Protein AF-A0A8S1RUC6-F1 (afdb_monomer_lite)

Sequence (181 aa):
MIQSKMIEKMEDLFCSLNHKLPVLMISCDKDLKNNQRLLCSLCMENLESKTQIMSFKKTLENIEQNQQSKKESVENVLMINIKQLEQLQKTLHQLKSNVVQQLDYMIGNANEWIKQIWICGQSNVTYSLFDEIEKLITQTKLDQFNQQSIIDQINQISQSQNQKFITLFIINIQMPCNLII

Organism: NCBI:txid65129

Structure (mmCIF, N/CA/C/O backbone):
data_AF-A0A8S1RUC6-F1
#
_entry.id   AF-A0A8S1RUC6-F1
#
loop_
_atom_site.group_PDB
_atom_site.id
_atom_site.type_symbol
_atom_site.label_atom_id
_atom_site.label_alt_id
_atom_site.label_comp_id
_atom_site.label_asym_id
_atom_site.label_entity_id
_atom_site.label_seq_id
_atom_site.pdbx_PDB_ins_code
_atom_site.Cartn_x
_atom_site.Cartn_y
_atom_site.Cartn_z
_atom_site.occupancy
_atom_site.B_iso_or_equiv
_atom_site.auth_seq_id
_atom_site.auth_comp_id
_atom_site.auth_asym_id
_atom_site.auth_atom_id
_atom_site.pdbx_PDB_model_num
ATOM 1 N N . MET A 1 1 ? -10.389 9.703 17.425 1.00 79.50 1 MET A N 1
ATOM 2 C CA . MET A 1 1 ? -10.377 8.972 18.710 1.00 79.50 1 MET A CA 1
ATOM 3 C C . MET A 1 1 ? -11.703 8.253 18.844 1.00 79.50 1 MET A C 1
ATOM 5 O O . MET A 1 1 ? -12.731 8.876 18.594 1.00 79.50 1 MET A O 1
ATOM 9 N N . ILE A 1 2 ? -11.685 6.958 19.148 1.00 90.12 2 ILE A N 1
ATOM 10 C CA . ILE A 1 2 ? -12.904 6.160 19.297 1.00 90.12 2 ILE A CA 1
ATOM 11 C C . ILE A 1 2 ? -13.596 6.584 20.592 1.00 90.12 2 ILE A C 1
ATOM 13 O O . ILE A 1 2 ? -12.954 6.867 21.606 1.00 90.12 2 ILE A O 1
ATOM 17 N N . GLN A 1 3 ? -14.920 6.663 20.560 1.00 91.69 3 GLN A N 1
ATOM 18 C CA . GLN A 1 3 ? -15.726 6.942 21.741 1.00 91.69 3 GLN A CA 1
ATOM 19 C C . GLN A 1 3 ? -16.515 5.686 22.093 1.00 91.69 3 GLN A C 1
ATOM 21 O O . GLN A 1 3 ? -17.224 5.140 21.248 1.00 91.69 3 GLN A O 1
ATOM 26 N N . SER A 1 4 ? -16.373 5.215 23.332 1.00 93.00 4 SER A N 1
ATOM 27 C CA . SER A 1 4 ? -17.311 4.252 23.896 1.00 93.00 4 SER A CA 1
ATOM 28 C C . SER A 1 4 ? -18.622 4.982 24.181 1.00 93.00 4 SER A C 1
ATOM 30 O O . SER A 1 4 ? -18.629 6.110 24.675 1.00 93.00 4 SER A O 1
ATOM 32 N N . LYS A 1 5 ? -19.743 4.357 23.829 1.00 93.94 5 LYS A N 1
ATOM 33 C CA . LYS A 1 5 ? -21.070 4.919 24.059 1.00 93.94 5 LYS A CA 1
ATOM 34 C C . LYS A 1 5 ? -22.021 3.804 24.466 1.00 93.94 5 LYS A C 1
ATOM 36 O O . LYS A 1 5 ? -22.097 2.786 23.781 1.00 93.94 5 LYS A O 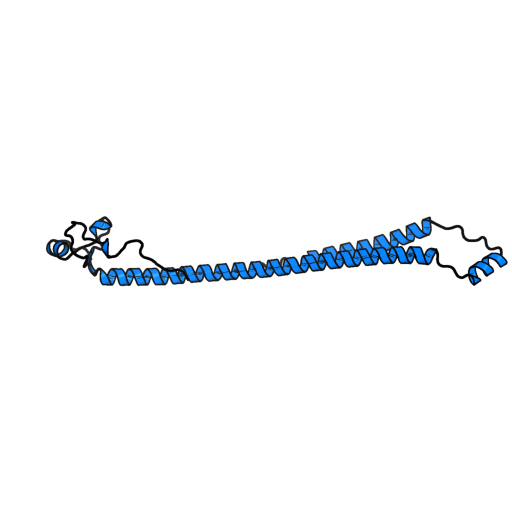1
ATOM 41 N N . MET A 1 6 ? -22.733 4.010 25.571 1.00 94.00 6 MET A N 1
ATOM 42 C CA . MET A 1 6 ? -23.872 3.173 25.942 1.00 94.00 6 MET A CA 1
ATOM 43 C C . MET A 1 6 ? -25.015 3.447 24.962 1.00 94.00 6 MET A C 1
ATOM 45 O O . MET A 1 6 ? -25.302 4.608 24.656 1.00 94.00 6 MET A O 1
ATOM 49 N N . ILE A 1 7 ? -25.604 2.387 24.410 1.00 95.50 7 ILE A N 1
ATOM 50 C CA . ILE A 1 7 ? -26.684 2.511 23.421 1.00 95.50 7 ILE A CA 1
ATOM 51 C C . ILE A 1 7 ? -27.979 2.893 24.138 1.00 95.50 7 ILE A C 1
ATOM 53 O O . ILE A 1 7 ? -28.720 3.757 23.674 1.00 95.50 7 ILE A O 1
ATOM 57 N N . GLU A 1 8 ? -28.215 2.267 25.285 1.00 92.06 8 GLU A N 1
ATOM 58 C CA . GLU A 1 8 ? -29.317 2.542 26.188 1.00 92.06 8 GLU A CA 1
ATOM 59 C C . GLU A 1 8 ? -29.160 3.931 26.812 1.00 92.06 8 GLU A C 1
ATOM 61 O O . GLU A 1 8 ? -28.049 4.380 27.112 1.00 92.06 8 GLU A O 1
ATOM 66 N N . LYS A 1 9 ? -30.276 4.620 27.055 1.00 92.62 9 LYS A N 1
ATOM 67 C CA . LYS A 1 9 ? -30.270 5.820 27.889 1.00 92.62 9 LYS A CA 1
ATOM 68 C C . LYS A 1 9 ? -30.568 5.435 29.328 1.00 92.62 9 LYS A C 1
ATOM 70 O O . LYS A 1 9 ? -31.378 4.552 29.584 1.00 92.62 9 LYS A O 1
ATOM 75 N N . MET A 1 10 ? -29.967 6.148 30.276 1.00 90.62 10 MET A N 1
ATOM 76 C CA . MET A 1 10 ? -30.207 5.915 31.706 1.00 90.62 10 MET A CA 1
ATOM 77 C C . MET A 1 10 ? -31.682 6.048 32.094 1.00 90.62 10 MET A C 1
ATOM 79 O O . MET A 1 10 ? -32.167 5.303 32.937 1.00 90.62 10 MET A O 1
ATOM 83 N N . GLU A 1 11 ? -32.382 6.987 31.462 1.00 89.62 11 GLU A N 1
ATOM 84 C CA . GLU A 1 11 ? -33.810 7.241 31.671 1.00 89.62 11 GLU A CA 1
ATOM 85 C C . GLU A 1 11 ? -34.712 6.086 31.215 1.00 89.62 11 GLU A C 1
ATOM 87 O O . GLU A 1 11 ? -35.834 5.988 31.697 1.00 89.62 11 GLU A O 1
ATOM 92 N N . ASP A 1 12 ? -34.213 5.188 30.360 1.00 89.31 12 ASP A N 1
ATOM 93 C CA . ASP A 1 12 ? -34.960 4.035 29.849 1.00 89.31 12 ASP A CA 1
ATOM 94 C C . ASP A 1 12 ? -34.778 2.773 30.724 1.00 89.31 12 ASP A C 1
ATOM 96 O O . ASP A 1 12 ? -35.367 1.723 30.451 1.00 89.31 12 ASP A O 1
ATOM 100 N N . LEU A 1 13 ? -33.954 2.844 31.779 1.00 89.81 13 LEU A N 1
ATOM 101 C CA . LEU A 1 13 ? -33.630 1.710 32.647 1.00 89.81 13 LEU A CA 1
ATOM 102 C C . LEU A 1 13 ? -34.575 1.653 33.858 1.00 89.81 13 LEU A C 1
ATOM 104 O O . LEU A 1 13 ? -34.473 2.453 34.788 1.00 89.81 13 LEU A O 1
ATOM 108 N N . PHE A 1 14 ? -35.461 0.654 33.889 1.00 85.56 14 PHE A N 1
ATOM 109 C CA . PHE A 1 14 ? -36.459 0.468 34.954 1.00 85.56 14 PHE A CA 1
ATOM 110 C C . PHE A 1 14 ? -36.355 -0.915 35.622 1.00 85.56 14 PHE A C 1
ATOM 112 O O . PHE A 1 14 ? -35.839 -1.856 35.016 1.00 85.56 14 PHE A O 1
ATOM 119 N N . CYS A 1 15 ? -36.860 -1.062 36.867 1.00 88.06 15 CYS A N 1
ATOM 120 C CA . CYS A 1 15 ? -36.954 -2.394 37.500 1.00 88.06 15 CYS A CA 1
ATOM 121 C C . CYS A 1 15 ? -37.813 -3.327 36.632 1.00 88.06 15 CYS A C 1
ATOM 123 O O . CYS A 1 15 ? -38.852 -2.930 36.102 1.00 88.06 15 CYS A O 1
ATOM 125 N N . SER A 1 16 ? -37.401 -4.591 36.582 1.00 78.62 16 SER A N 1
ATOM 126 C CA . SER A 1 16 ? -38.043 -5.701 35.872 1.00 78.62 16 SER A CA 1
ATOM 127 C C . SER A 1 16 ? -39.552 -5.854 36.090 1.00 78.62 16 SER A C 1
ATOM 129 O O . SER A 1 16 ? -40.261 -6.315 35.198 1.00 78.62 16 SER A O 1
ATOM 131 N N . LEU A 1 17 ? -40.035 -5.466 37.271 1.00 86.19 17 LEU A N 1
ATOM 132 C CA . LEU A 1 17 ? -41.432 -5.563 37.695 1.00 86.19 17 LEU A CA 1
ATOM 133 C C . LEU A 1 17 ? -42.244 -4.286 37.414 1.00 86.19 17 LEU A C 1
ATOM 135 O O . LEU A 1 17 ? -43.363 -4.149 37.895 1.00 86.19 17 LEU A O 1
ATOM 139 N N . ASN A 1 18 ? -41.703 -3.335 36.642 1.00 85.94 18 ASN A N 1
ATOM 140 C CA . ASN A 1 18 ? -42.391 -2.102 36.240 1.00 85.94 18 ASN A CA 1
ATOM 141 C C . ASN A 1 18 ? -42.894 -1.224 37.403 1.00 85.94 18 ASN A C 1
ATOM 143 O O . ASN A 1 18 ? -43.827 -0.439 37.242 1.00 85.94 18 ASN A O 1
ATOM 147 N N . HIS A 1 19 ? -42.227 -1.256 38.560 1.00 89.12 19 HIS A N 1
ATOM 148 C CA . HIS A 1 19 ? -42.562 -0.397 39.704 1.00 89.12 19 HIS A CA 1
ATOM 149 C C . HIS A 1 19 ? -42.364 1.114 39.457 1.00 89.12 19 HIS A C 1
ATOM 151 O O . HIS A 1 19 ? -42.677 1.910 40.335 1.00 89.12 19 HIS A O 1
ATOM 157 N N . LYS A 1 20 ? -41.827 1.524 38.295 1.00 87.88 20 LYS A N 1
ATOM 158 C CA . LYS A 1 20 ? -41.501 2.925 37.944 1.00 87.88 20 LYS A CA 1
ATOM 159 C C . LYS A 1 20 ? -40.586 3.627 38.960 1.00 87.88 20 LYS A C 1
ATOM 161 O O . LYS A 1 20 ? -40.610 4.846 39.093 1.00 87.88 20 LYS A O 1
ATOM 166 N N . LEU A 1 21 ? -39.771 2.850 39.669 1.00 90.31 21 LEU A N 1
ATOM 167 C CA . LEU A 1 21 ? -38.755 3.340 40.596 1.00 90.31 21 LEU A CA 1
ATOM 168 C C . LEU A 1 21 ? -37.360 3.205 39.969 1.00 90.31 21 LEU A C 1
ATOM 170 O O . LEU A 1 21 ? -37.152 2.283 39.170 1.00 90.31 21 LEU A O 1
ATOM 174 N N . PRO A 1 22 ? -36.404 4.078 40.341 1.00 91.19 22 PRO A N 1
ATOM 175 C CA . PRO A 1 22 ? -35.044 4.027 39.821 1.00 91.19 22 PRO A CA 1
ATOM 176 C C . PRO A 1 22 ? -34.345 2.718 40.201 1.00 91.19 22 PRO A C 1
ATOM 178 O O . PRO A 1 22 ? -34.579 2.149 41.272 1.00 91.19 22 PRO A O 1
ATOM 181 N N . VAL A 1 23 ? -33.461 2.253 39.320 1.00 94.38 23 VAL A N 1
ATOM 182 C CA . VAL A 1 23 ? -32.623 1.078 39.571 1.00 94.38 23 VAL A CA 1
ATOM 183 C C . VAL A 1 23 ? -31.541 1.449 40.585 1.00 94.38 23 VAL A C 1
ATOM 185 O O . VAL A 1 23 ? -30.788 2.400 40.388 1.00 94.38 23 VAL A O 1
ATOM 188 N N . LEU A 1 24 ? -31.456 0.691 41.676 1.00 94.19 24 LEU A N 1
ATOM 189 C CA . LEU A 1 24 ? -30.470 0.900 42.744 1.00 94.19 24 LEU A CA 1
ATOM 190 C C . LEU A 1 24 ? -29.422 -0.210 42.775 1.00 94.19 24 LEU A C 1
ATOM 192 O O . LEU A 1 24 ? -28.263 0.028 43.118 1.00 94.19 24 LEU A O 1
ATOM 196 N N . MET A 1 25 ? -29.830 -1.422 42.408 1.00 94.81 25 MET A N 1
ATOM 197 C CA . MET A 1 25 ? -29.047 -2.641 42.542 1.00 94.81 25 MET A CA 1
ATOM 198 C C . MET A 1 25 ? -29.194 -3.514 41.293 1.00 94.81 25 MET A C 1
ATOM 200 O O . MET A 1 25 ? -30.199 -3.445 40.584 1.00 94.81 25 MET A O 1
ATOM 204 N N . ILE A 1 26 ? -28.190 -4.347 41.032 1.00 94.62 26 ILE A N 1
ATOM 205 C CA . ILE A 1 26 ? -28.186 -5.332 39.951 1.00 94.62 26 ILE A CA 1
ATOM 206 C C . ILE A 1 26 ? -27.966 -6.719 40.551 1.00 94.62 26 ILE A C 1
ATOM 208 O O . ILE A 1 26 ? -26.997 -6.928 41.284 1.00 94.62 26 ILE A O 1
ATOM 212 N N . SER A 1 27 ? -28.844 -7.667 40.222 1.00 94.31 27 SER A N 1
ATOM 213 C CA . SER A 1 27 ? -28.630 -9.084 40.525 1.00 94.31 27 SER A CA 1
ATOM 214 C C . SER A 1 27 ? -27.614 -9.687 39.553 1.00 94.31 27 SER A C 1
ATOM 216 O O . SER A 1 27 ? -27.737 -9.549 38.332 1.00 94.31 27 SER A O 1
ATOM 218 N N . CYS A 1 28 ? -26.609 -10.373 40.095 1.00 92.56 28 CYS A N 1
ATOM 219 C CA . CYS A 1 28 ? -25.581 -11.077 39.327 1.00 92.56 28 CYS A CA 1
ATOM 220 C C . CYS A 1 28 ? -25.958 -12.533 39.002 1.00 92.56 28 CYS A C 1
ATOM 222 O O . CYS A 1 28 ? -25.096 -13.305 38.578 1.00 92.56 28 CYS A O 1
ATOM 224 N N . ASP A 1 29 ? -27.218 -12.920 39.203 1.00 92.38 29 ASP A N 1
ATOM 225 C CA . ASP A 1 29 ? -27.707 -14.250 38.859 1.00 92.38 29 ASP A CA 1
ATOM 226 C C . ASP A 1 29 ? -27.665 -14.479 37.336 1.00 92.38 29 ASP A C 1
ATOM 228 O O . ASP A 1 29 ? -28.137 -13.661 36.537 1.00 92.38 29 ASP A O 1
ATOM 232 N N . LYS A 1 30 ? -27.055 -15.597 36.929 1.00 92.06 30 LYS A N 1
ATOM 233 C CA . LYS A 1 30 ? -26.871 -15.959 35.521 1.00 92.06 30 LYS A CA 1
ATOM 234 C C . LYS A 1 30 ? -28.164 -16.460 34.885 1.00 92.06 30 LYS A C 1
ATOM 236 O O . LYS A 1 30 ? -28.314 -16.281 33.677 1.00 92.06 30 LYS A O 1
ATOM 241 N N . ASP A 1 31 ? -29.078 -17.006 35.683 1.00 93.06 31 ASP A N 1
ATOM 242 C CA . ASP A 1 31 ? -30.325 -17.604 35.204 1.00 93.06 31 ASP A CA 1
ATOM 243 C C . ASP A 1 31 ? -31.406 -16.542 34.933 1.00 93.06 31 ASP A C 1
ATOM 245 O O . ASP A 1 31 ? -32.362 -16.779 34.190 1.00 93.06 31 ASP A O 1
ATOM 249 N N . LEU A 1 32 ? -31.228 -15.325 35.464 1.00 89.75 32 LEU A N 1
ATOM 250 C CA . LEU A 1 32 ? -32.103 -14.188 35.184 1.00 89.75 32 LEU A CA 1
ATOM 251 C C . LEU A 1 32 ? -31.867 -13.620 33.780 1.00 89.75 32 LEU A C 1
ATOM 253 O O . LEU A 1 32 ? -30.730 -13.354 33.369 1.00 89.75 32 LEU A O 1
ATOM 257 N N . LYS A 1 33 ? -32.964 -13.318 33.074 1.00 88.69 33 LYS A N 1
ATOM 258 C CA . LYS A 1 33 ? -32.936 -12.559 31.812 1.00 88.69 33 LYS A CA 1
ATOM 259 C C . LYS A 1 33 ? -32.465 -11.121 32.060 1.00 88.69 33 LYS A C 1
ATOM 261 O O . LYS A 1 33 ? -32.655 -10.592 33.149 1.00 88.69 33 LYS A O 1
ATOM 266 N N . ASN A 1 34 ? -31.921 -10.453 31.040 1.00 84.50 34 ASN A N 1
ATOM 267 C CA . ASN A 1 34 ? -31.315 -9.112 31.155 1.00 84.50 34 ASN A CA 1
ATOM 268 C C . ASN A 1 34 ? -32.172 -8.108 31.946 1.00 84.50 34 ASN A C 1
ATOM 270 O O . ASN A 1 34 ? -31.712 -7.549 32.938 1.00 84.50 34 ASN A O 1
ATOM 274 N N . ASN A 1 35 ? -33.443 -7.950 31.569 1.00 77.69 35 ASN A N 1
ATOM 275 C CA . ASN A 1 35 ? -34.336 -6.979 32.208 1.00 77.69 35 ASN A CA 1
ATOM 276 C C . ASN A 1 35 ? -34.710 -7.378 33.640 1.00 77.69 35 ASN A C 1
ATOM 278 O O . ASN A 1 35 ? -35.079 -6.512 34.418 1.00 77.69 35 ASN A O 1
ATOM 282 N N . GLN A 1 36 ? -34.594 -8.663 34.002 1.00 87.81 36 GLN A N 1
ATOM 283 C CA . GLN A 1 36 ? -34.889 -9.180 35.343 1.00 87.81 36 GLN A CA 1
ATOM 284 C C . GLN A 1 36 ? -33.807 -8.845 36.372 1.00 87.81 36 GLN A C 1
ATOM 286 O O . GLN A 1 36 ? -34.053 -8.955 37.570 1.00 87.81 36 GLN A O 1
ATOM 291 N N . ARG A 1 37 ? -32.626 -8.413 35.919 1.00 92.94 37 ARG A N 1
ATOM 292 C CA . ARG A 1 37 ? -31.474 -8.152 36.787 1.00 92.94 37 ARG A CA 1
ATOM 293 C C . ARG A 1 37 ? -31.509 -6.779 37.447 1.00 92.94 37 ARG A C 1
ATOM 295 O O . ARG A 1 37 ? -30.797 -6.581 38.423 1.00 92.94 37 ARG A O 1
ATOM 302 N N . LEU A 1 38 ? -32.301 -5.839 36.932 1.00 94.62 38 LEU A N 1
ATOM 303 C CA . LEU A 1 38 ? -32.388 -4.471 37.445 1.00 94.62 38 LEU A CA 1
ATOM 304 C C . LEU A 1 38 ? -33.393 -4.403 38.601 1.00 94.62 38 LEU A C 1
ATOM 306 O O . LEU A 1 38 ? -34.575 -4.693 38.411 1.00 94.62 38 LEU A O 1
ATOM 310 N N . LEU A 1 39 ? -32.930 -4.004 39.788 1.00 93.12 39 LEU A N 1
ATOM 311 C CA . LEU A 1 39 ? -33.720 -3.977 41.020 1.00 93.12 39 LEU A CA 1
ATOM 312 C C . LEU A 1 39 ? -33.852 -2.543 41.560 1.00 93.12 39 LEU A C 1
ATOM 314 O O . LEU A 1 39 ? -32.858 -1.830 41.730 1.00 93.12 39 LEU A O 1
ATOM 318 N N . CYS A 1 40 ? -35.085 -2.125 41.860 1.00 94.75 40 CYS A N 1
ATOM 319 C CA . CYS A 1 40 ? -35.374 -0.918 42.644 1.00 94.75 40 CYS A CA 1
ATOM 320 C C . CYS A 1 40 ? -35.530 -1.247 44.140 1.00 94.75 40 CYS A C 1
ATOM 322 O O . CYS A 1 40 ? -35.452 -2.411 44.530 1.00 94.75 40 CYS A O 1
ATOM 324 N N . SER A 1 41 ? -35.799 -0.242 44.978 1.00 94.25 41 SER A N 1
ATOM 325 C CA . SER A 1 41 ? -36.014 -0.426 46.424 1.00 94.25 41 SER A CA 1
ATOM 326 C C . SER A 1 41 ? -37.115 -1.445 46.757 1.00 94.25 41 SER A C 1
ATOM 328 O O . SER A 1 41 ? -36.859 -2.368 47.520 1.00 94.25 41 SER A O 1
ATOM 330 N N . LEU A 1 42 ? -38.289 -1.370 46.116 1.00 93.94 42 LEU A N 1
ATOM 331 C CA . LEU A 1 42 ? -39.377 -2.346 46.322 1.00 93.94 42 LEU A CA 1
ATOM 332 C C . LEU A 1 42 ? -38.988 -3.766 45.888 1.00 93.94 42 LEU A C 1
ATOM 334 O O . LEU A 1 42 ? -39.378 -4.750 46.514 1.00 93.94 42 LEU A O 1
ATOM 338 N N . CYS A 1 43 ? -38.214 -3.878 44.802 1.00 91.81 43 CYS A N 1
ATOM 339 C CA . CYS A 1 43 ? -37.710 -5.163 44.318 1.00 91.81 43 CYS A CA 1
ATOM 340 C C . CYS A 1 43 ? -36.735 -5.783 45.347 1.00 91.81 43 CYS A C 1
ATOM 34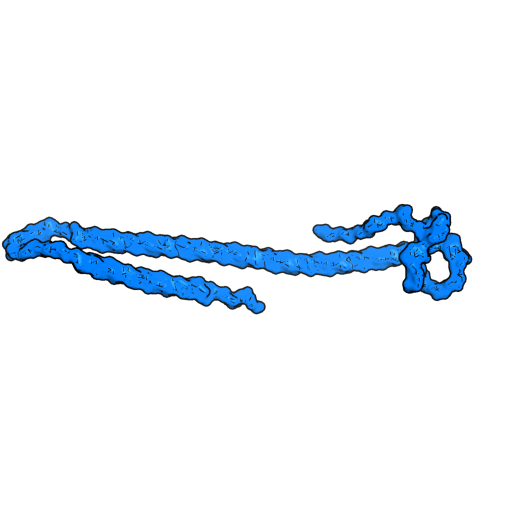2 O O . CYS A 1 43 ? -36.695 -7.000 45.469 1.00 91.81 43 CYS A O 1
ATOM 344 N N . MET A 1 44 ? -36.000 -4.962 46.111 1.00 91.12 44 MET A N 1
ATOM 345 C CA . MET A 1 44 ? -35.066 -5.404 47.157 1.00 91.12 44 MET A CA 1
ATOM 346 C C . MET A 1 44 ? -35.760 -5.849 48.452 1.00 91.12 44 MET A C 1
ATOM 348 O O . MET A 1 44 ? -35.297 -6.800 49.071 1.00 91.12 44 MET A O 1
ATOM 352 N N . GLU A 1 45 ? -36.857 -5.201 48.856 1.00 90.06 45 GLU A N 1
ATOM 353 C CA . GLU A 1 45 ? -37.613 -5.562 50.074 1.00 90.06 45 GLU A CA 1
ATOM 354 C C . GLU A 1 45 ? -38.228 -6.966 49.997 1.00 90.06 45 GLU A C 1
ATOM 356 O O . GLU A 1 45 ? -38.343 -7.652 51.007 1.00 90.06 45 GLU A O 1
ATOM 361 N N . ASN A 1 46 ? -38.581 -7.400 48.786 1.00 86.25 46 ASN A N 1
ATOM 362 C CA . ASN A 1 46 ? -39.207 -8.696 48.522 1.00 86.25 46 ASN A CA 1
ATOM 363 C C . ASN A 1 46 ? -38.206 -9.759 48.034 1.00 86.25 46 ASN A C 1
ATOM 365 O O . ASN A 1 46 ? -38.604 -10.853 47.631 1.00 86.25 46 ASN A O 1
ATOM 369 N N . LEU A 1 47 ? -36.908 -9.439 48.003 1.00 85.25 47 LEU A N 1
ATOM 370 C CA . LEU A 1 47 ? -35.892 -10.344 47.483 1.00 85.25 47 LEU A CA 1
ATOM 371 C C . LEU A 1 47 ? -35.414 -11.297 48.587 1.00 85.25 47 LEU A C 1
ATOM 373 O O . LEU A 1 47 ? -34.497 -10.988 49.339 1.00 85.25 47 LEU A O 1
ATOM 377 N N . GLU A 1 48 ? -35.979 -12.501 48.642 1.00 78.75 48 GLU A N 1
ATOM 378 C CA . GLU A 1 48 ? -35.523 -13.561 49.565 1.00 78.75 48 GLU A CA 1
ATOM 379 C C . GLU A 1 48 ? -34.258 -14.301 49.077 1.00 78.75 48 GLU A C 1
ATOM 381 O O . GLU A 1 48 ? -33.833 -15.304 49.656 1.00 78.75 48 GLU A O 1
ATOM 386 N N . SER A 1 49 ? -33.646 -13.854 47.975 1.00 73.88 49 SER A N 1
ATOM 387 C CA . SER A 1 49 ? -32.628 -14.641 47.284 1.00 73.88 49 SER A CA 1
ATOM 388 C C . SER A 1 49 ? -31.227 -14.463 47.880 1.00 73.88 49 SER A C 1
ATOM 390 O O . SER A 1 49 ? -3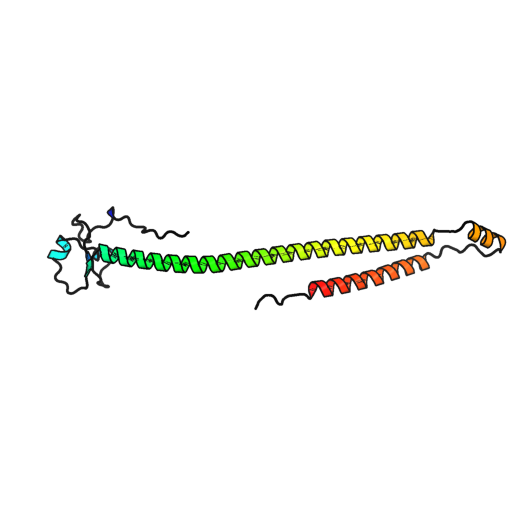0.779 -13.363 48.195 1.00 73.88 49 SER A O 1
ATOM 392 N N . LYS A 1 50 ? -30.479 -15.570 47.953 1.00 82.19 50 LYS A N 1
ATOM 393 C CA . LYS A 1 50 ? -29.046 -15.595 48.311 1.00 82.19 50 LYS A CA 1
ATOM 394 C C . LYS A 1 50 ? -28.135 -15.122 47.168 1.00 82.19 50 LYS A C 1
ATOM 396 O O . LYS A 1 50 ? -26.934 -15.392 47.190 1.00 82.19 50 LYS A O 1
ATOM 401 N N . THR A 1 51 ? -28.692 -14.503 46.127 1.00 85.88 51 THR A N 1
ATOM 402 C CA . THR A 1 51 ? -27.909 -14.114 44.949 1.00 85.88 51 THR A CA 1
ATOM 403 C C . THR A 1 51 ? -26.970 -12.965 45.283 1.00 85.88 51 THR A C 1
ATOM 405 O O . THR A 1 51 ? -27.247 -12.127 46.139 1.00 85.88 51 THR A O 1
ATOM 408 N N . GLN A 1 52 ? -25.828 -12.929 44.602 1.00 92.88 52 GLN A N 1
ATOM 409 C CA . GLN A 1 52 ? -24.912 -11.806 44.709 1.00 92.88 52 GLN A CA 1
ATOM 410 C C . GLN A 1 52 ? -25.550 -10.576 44.058 1.00 92.88 52 GLN A C 1
ATOM 412 O O . GLN A 1 52 ? -25.997 -10.627 42.911 1.00 92.88 52 GLN A O 1
ATOM 417 N N . ILE A 1 53 ? -25.561 -9.468 44.792 1.00 93.50 53 ILE A N 1
ATOM 418 C CA . ILE A 1 53 ? -26.104 -8.189 44.341 1.00 93.50 53 ILE A CA 1
ATOM 419 C C . ILE A 1 53 ? -24.977 -7.162 44.366 1.00 93.50 53 ILE A C 1
ATOM 421 O O . ILE A 1 53 ? -24.147 -7.152 45.278 1.00 93.50 53 ILE A O 1
ATOM 425 N N . MET A 1 54 ? -24.945 -6.284 43.369 1.00 95.44 54 MET A N 1
ATOM 426 C CA . MET A 1 54 ? -24.052 -5.129 43.350 1.00 95.44 54 MET A CA 1
ATOM 427 C C . MET A 1 54 ? -24.848 -3.841 43.205 1.00 95.44 54 MET A C 1
ATOM 429 O O . MET A 1 54 ? -25.906 -3.824 42.579 1.00 95.44 54 MET A O 1
ATOM 433 N N . SER A 1 55 ? -24.317 -2.737 43.735 1.00 96.88 55 SER A N 1
ATOM 434 C CA . SER A 1 55 ? -24.922 -1.432 43.483 1.00 96.88 55 SER A CA 1
ATOM 435 C C . SER A 1 55 ? -24.868 -1.098 41.996 1.00 96.88 55 SER A C 1
ATOM 437 O O . SER A 1 55 ? -23.885 -1.384 41.300 1.00 96.88 55 SER A O 1
ATOM 439 N N . PHE A 1 56 ? -25.940 -0.482 41.506 1.00 94.69 56 PHE A N 1
ATOM 440 C CA . PHE A 1 56 ? -26.056 -0.056 40.116 1.00 94.69 56 PHE A CA 1
ATOM 441 C C . PHE A 1 56 ? -24.897 0.875 39.739 1.00 94.69 56 PHE A C 1
ATOM 443 O O . PHE A 1 56 ? -24.203 0.630 38.757 1.00 94.69 56 PHE A O 1
ATOM 450 N N . LYS A 1 57 ? -24.593 1.851 40.608 1.00 95.12 57 LYS A N 1
ATOM 451 C CA . LYS A 1 57 ? -23.460 2.775 40.450 1.00 95.12 57 LYS A CA 1
ATOM 452 C C . LYS A 1 57 ? -22.114 2.053 40.306 1.00 95.12 57 LYS A C 1
ATOM 454 O O . LYS A 1 57 ? -21.408 2.298 39.339 1.00 95.12 57 LYS A O 1
ATOM 459 N N . LYS A 1 58 ? -21.780 1.127 41.214 1.00 95.94 58 LYS A N 1
ATOM 460 C CA . LYS A 1 58 ? -20.511 0.379 41.143 1.00 95.94 58 LYS A CA 1
ATOM 461 C C . LYS A 1 58 ? -20.441 -0.498 39.894 1.00 95.94 58 LYS A C 1
ATOM 463 O O . LYS A 1 58 ? -19.376 -0.688 39.318 1.00 95.94 58 LYS A O 1
ATOM 468 N N . THR A 1 59 ? -21.577 -1.051 39.472 1.00 95.50 59 THR A N 1
ATOM 469 C CA . THR A 1 59 ? -21.629 -1.854 38.247 1.00 95.50 59 THR A CA 1
ATOM 470 C C . THR A 1 59 ? -21.366 -0.997 37.014 1.00 95.50 59 THR A C 1
ATOM 472 O O . THR A 1 59 ? -20.597 -1.415 36.155 1.00 95.50 59 THR A O 1
ATOM 475 N N . LEU A 1 60 ? -21.947 0.203 36.947 1.00 95.12 60 LEU A N 1
ATOM 476 C CA . LEU A 1 60 ? -21.665 1.163 35.882 1.00 95.12 60 LEU A CA 1
ATOM 477 C C . LEU A 1 60 ? -20.195 1.572 35.861 1.00 95.12 60 LEU A C 1
ATOM 479 O O . LEU A 1 60 ? -19.580 1.470 34.809 1.00 95.12 60 LEU A O 1
ATOM 483 N N . GLU A 1 61 ? -19.612 1.925 37.009 1.00 96.12 61 GLU A N 1
ATOM 484 C CA . GLU A 1 61 ? -18.183 2.262 37.118 1.00 96.12 61 GLU A CA 1
ATOM 485 C C . GLU A 1 61 ? -17.294 1.118 36.594 1.00 96.12 61 GLU A C 1
ATOM 487 O O . GLU A 1 61 ? -16.385 1.343 35.794 1.00 96.12 61 GLU A O 1
ATOM 492 N N . ASN A 1 62 ? -17.598 -0.132 36.966 1.00 96.44 62 ASN A N 1
ATOM 493 C CA . ASN A 1 62 ? -16.875 -1.306 36.468 1.00 96.44 62 ASN A CA 1
ATOM 494 C C . ASN A 1 62 ? -17.038 -1.496 34.949 1.00 96.44 62 ASN A C 1
ATOM 496 O O . ASN A 1 62 ? -16.084 -1.868 34.261 1.00 96.44 62 ASN A O 1
ATOM 500 N 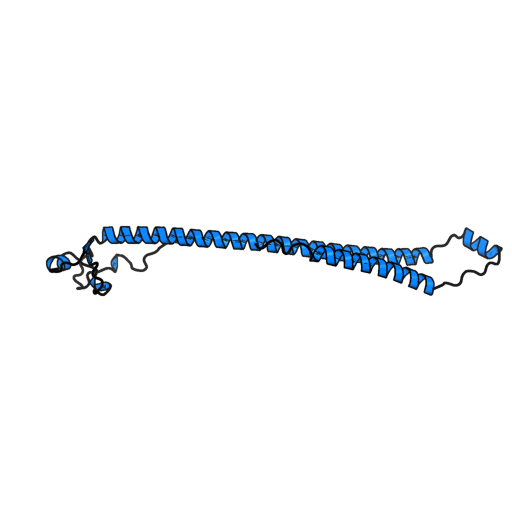N . ILE A 1 63 ? -18.246 -1.280 34.417 1.00 95.94 63 ILE A N 1
ATOM 501 C CA . ILE A 1 63 ? -18.514 -1.369 32.978 1.00 95.94 63 ILE A CA 1
ATOM 502 C C . ILE A 1 63 ? -17.744 -0.274 32.243 1.00 95.94 63 ILE A C 1
ATOM 504 O O . ILE A 1 63 ? -17.062 -0.580 31.270 1.00 95.94 63 ILE A O 1
ATOM 508 N N . GLU A 1 64 ? -17.811 0.972 32.706 1.00 95.81 64 GLU A N 1
ATOM 509 C CA . GLU A 1 64 ? -17.109 2.115 32.121 1.00 95.81 64 GLU A CA 1
ATOM 510 C C . GLU A 1 64 ? -15.597 1.892 32.107 1.00 95.81 64 GLU A C 1
ATOM 512 O O . GLU A 1 64 ? -14.971 2.057 31.059 1.00 95.81 64 GLU A O 1
ATOM 517 N N . GLN A 1 65 ? -15.022 1.417 33.216 1.00 97.00 65 GLN A N 1
ATOM 518 C CA . GLN A 1 65 ? -13.605 1.067 33.289 1.00 97.00 65 GLN A CA 1
ATOM 519 C C . GLN A 1 65 ? -13.237 -0.019 32.268 1.00 97.00 65 GLN A C 1
ATOM 521 O O . GLN A 1 65 ? -12.261 0.124 31.533 1.00 97.00 65 GLN A O 1
ATOM 526 N N . ASN A 1 66 ? -14.039 -1.083 32.167 1.00 97.81 66 ASN A N 1
ATOM 527 C CA . ASN A 1 66 ? -13.806 -2.146 31.192 1.00 97.81 66 ASN A CA 1
ATOM 528 C C . ASN A 1 66 ? -13.922 -1.636 29.742 1.00 97.81 66 ASN A C 1
ATOM 530 O O . ASN A 1 66 ? -13.091 -1.964 28.895 1.00 97.81 66 ASN A O 1
ATOM 534 N N . GLN A 1 67 ? -14.919 -0.795 29.441 1.00 97.25 67 GLN A N 1
ATOM 535 C CA . GLN A 1 67 ? -15.062 -0.193 28.112 1.00 97.25 67 GLN A CA 1
ATOM 536 C C . GLN A 1 67 ? -13.897 0.744 27.782 1.00 97.25 67 GLN A C 1
ATOM 538 O O . GLN A 1 67 ? -13.457 0.768 26.633 1.00 97.25 67 GLN A O 1
ATOM 543 N N . GLN A 1 68 ? -13.368 1.473 28.765 1.00 96.31 68 GLN A N 1
ATOM 544 C CA . GLN A 1 68 ? -12.195 2.324 28.590 1.00 96.31 68 GLN A CA 1
ATOM 545 C C . GLN A 1 68 ? -10.942 1.493 28.280 1.00 96.31 68 GLN A C 1
ATOM 547 O O . GLN A 1 68 ? -10.270 1.762 27.285 1.00 96.31 68 GLN A O 1
ATOM 552 N N . SER A 1 69 ? -10.673 0.423 29.035 1.00 96.69 69 SER A N 1
ATOM 553 C CA . SER A 1 69 ? -9.555 -0.486 28.734 1.00 96.69 69 SER A CA 1
ATOM 554 C C . SER A 1 69 ? -9.705 -1.158 27.364 1.00 96.69 69 SER A C 1
ATOM 556 O O . SER A 1 69 ? -8.739 -1.278 26.607 1.00 96.69 69 SER A O 1
ATOM 558 N N . LYS A 1 70 ? -10.929 -1.559 26.995 1.00 97.31 70 LYS A N 1
ATOM 559 C CA . LYS A 1 70 ? -11.217 -2.111 25.666 1.00 97.31 70 LYS A CA 1
ATOM 560 C C . LYS A 1 70 ? -10.963 -1.083 24.564 1.00 97.31 70 LYS A C 1
ATOM 562 O O . LYS A 1 70 ? -10.363 -1.429 23.548 1.00 97.31 70 LYS A O 1
ATOM 567 N N . LYS A 1 71 ? -11.394 0.166 24.758 1.00 96.56 71 LYS A N 1
ATOM 568 C CA . LYS A 1 71 ? -11.135 1.271 23.829 1.00 96.56 71 LYS A CA 1
ATOM 569 C C . LYS A 1 71 ? -9.635 1.444 23.605 1.00 96.56 71 LYS A C 1
ATOM 571 O O . LYS A 1 71 ? -9.213 1.447 22.456 1.00 96.56 71 LYS A O 1
ATOM 576 N N . GLU A 1 72 ? -8.845 1.542 24.669 1.00 96.44 72 GLU A N 1
ATOM 577 C CA . GLU A 1 72 ? -7.389 1.720 24.576 1.00 96.44 72 GLU A CA 1
ATOM 578 C C . GLU A 1 72 ? -6.723 0.571 23.814 1.00 96.44 72 GLU A C 1
ATOM 580 O O . GLU A 1 72 ? -5.891 0.798 22.937 1.00 96.44 72 GLU A O 1
ATOM 585 N N . SER A 1 73 ? -7.134 -0.671 24.086 1.00 96.75 73 SER A N 1
ATOM 586 C CA . SER A 1 73 ? -6.645 -1.843 23.355 1.00 96.75 73 SER A CA 1
ATOM 587 C C . SER A 1 73 ? -6.956 -1.758 21.856 1.00 96.75 73 SER A C 1
ATOM 589 O O . SER A 1 73 ? -6.062 -1.951 21.029 1.00 96.75 73 SER A O 1
ATOM 591 N N . VAL A 1 74 ? -8.195 -1.409 21.495 1.00 97.06 74 VAL A N 1
ATOM 592 C CA . VAL A 1 74 ? -8.607 -1.248 20.092 1.00 97.06 74 VAL A CA 1
ATOM 593 C C . VAL A 1 74 ? -7.846 -0.104 19.423 1.00 97.06 74 VAL A C 1
ATOM 595 O O . VAL A 1 74 ? -7.345 -0.277 18.314 1.00 97.06 74 VAL A O 1
ATOM 598 N N . GLU A 1 75 ? -7.716 1.046 20.084 1.00 97.19 75 GLU A N 1
ATOM 599 C CA . GLU A 1 75 ? -6.972 2.193 19.556 1.00 97.19 75 GLU A CA 1
ATOM 600 C C . GLU A 1 75 ? -5.502 1.843 19.310 1.00 97.19 75 GLU A C 1
ATOM 602 O O . GLU A 1 75 ? -4.973 2.170 18.249 1.00 97.19 75 GLU A O 1
ATOM 607 N N . ASN A 1 76 ? -4.864 1.104 20.218 1.00 96.94 76 ASN A N 1
ATOM 608 C CA . ASN A 1 76 ? -3.488 0.643 20.040 1.00 96.94 76 ASN A CA 1
ATOM 609 C C . ASN A 1 76 ? -3.337 -0.269 18.815 1.00 96.94 76 ASN A C 1
ATOM 611 O O . ASN A 1 76 ? -2.439 -0.056 17.997 1.00 96.94 76 ASN A O 1
ATOM 615 N N . VAL A 1 77 ? -4.229 -1.252 18.649 1.00 97.38 77 VAL A N 1
ATOM 616 C CA . VAL A 1 77 ? -4.216 -2.149 17.482 1.00 97.38 77 VAL A CA 1
ATOM 617 C C . VAL A 1 77 ? -4.415 -1.359 16.190 1.00 97.38 77 VAL A C 1
ATOM 619 O O . VAL A 1 77 ? -3.668 -1.552 15.229 1.00 97.38 77 VAL A O 1
ATOM 622 N N . LEU A 1 78 ? -5.378 -0.435 16.159 1.00 96.75 78 LEU A N 1
ATOM 623 C CA . LEU A 1 78 ? -5.619 0.407 14.989 1.00 96.75 78 LEU A CA 1
ATOM 624 C C . LEU A 1 78 ? -4.411 1.283 14.661 1.00 96.75 78 LEU A C 1
ATOM 626 O O . LEU A 1 78 ? -4.016 1.346 13.502 1.00 96.75 78 LEU A O 1
ATOM 630 N N . MET A 1 79 ? -3.781 1.905 15.658 1.00 97.75 79 MET A N 1
ATOM 631 C CA . MET A 1 79 ? -2.601 2.746 15.446 1.00 97.75 79 MET A CA 1
ATOM 632 C C . MET A 1 79 ? -1.418 1.966 14.871 1.00 97.75 79 MET A C 1
ATOM 634 O O . MET A 1 79 ? -0.711 2.488 14.011 1.00 97.75 79 MET A O 1
ATOM 638 N N . ILE A 1 80 ? -1.197 0.723 15.312 1.00 97.69 80 ILE A N 1
ATOM 639 C CA . ILE A 1 80 ? -0.155 -0.144 14.742 1.00 97.69 80 ILE A CA 1
ATOM 640 C C . ILE A 1 80 ? -0.443 -0.419 13.261 1.00 97.69 80 ILE A C 1
ATOM 642 O O . ILE A 1 80 ? 0.438 -0.233 12.423 1.00 97.69 80 ILE A O 1
ATOM 646 N N . ASN A 1 81 ? -1.678 -0.800 12.929 1.00 97.31 81 ASN A N 1
ATOM 647 C CA . ASN A 1 81 ? -2.067 -1.105 11.550 1.00 97.31 81 ASN A CA 1
ATOM 648 C C . ASN A 1 81 ? -2.030 0.139 10.647 1.00 97.31 81 ASN A C 1
ATOM 650 O O . ASN A 1 81 ? -1.547 0.064 9.521 1.00 97.31 81 ASN A O 1
ATOM 654 N N . ILE A 1 82 ? -2.470 1.303 11.139 1.00 97.75 82 ILE A N 1
ATOM 655 C CA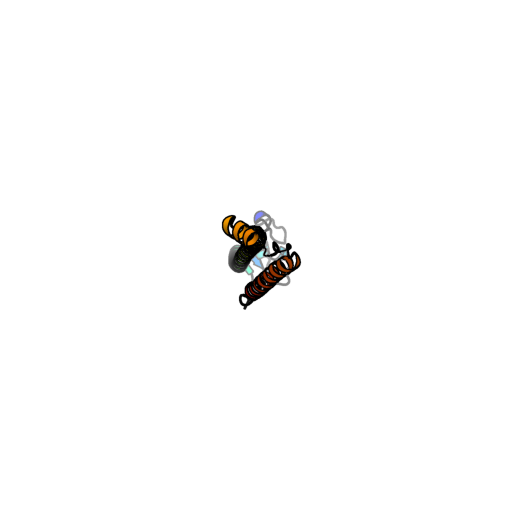 . ILE A 1 82 ? -2.370 2.574 10.407 1.00 97.75 82 ILE A CA 1
ATOM 656 C C . ILE A 1 82 ? -0.905 2.886 10.089 1.00 97.75 82 ILE A C 1
ATOM 658 O O . ILE A 1 82 ? -0.587 3.164 8.937 1.00 97.75 82 ILE A O 1
ATOM 662 N N . LYS A 1 83 ? 0.010 2.753 11.058 1.00 97.50 83 LYS A N 1
ATOM 663 C CA . LYS A 1 83 ? 1.450 2.958 10.820 1.00 97.50 83 LYS A CA 1
ATOM 664 C C . LYS A 1 83 ? 2.021 1.994 9.778 1.00 97.50 83 LYS A C 1
ATOM 666 O O . LYS A 1 83 ? 2.853 2.394 8.967 1.00 97.50 83 LYS A O 1
ATOM 671 N N . GLN A 1 84 ? 1.587 0.732 9.784 1.00 96.00 84 GLN A N 1
ATOM 672 C CA . GLN A 1 84 ? 1.989 -0.245 8.766 1.00 96.00 84 GLN A CA 1
ATOM 673 C C . GLN A 1 84 ? 1.491 0.155 7.371 1.00 96.00 84 GLN A C 1
ATOM 675 O O . GLN A 1 84 ? 2.255 0.086 6.409 1.00 96.00 84 GLN A O 1
ATOM 680 N N . LEU A 1 85 ? 0.247 0.632 7.259 1.00 97.50 85 LEU A N 1
ATOM 681 C CA . LEU A 1 85 ? -0.309 1.136 6.000 1.00 97.50 85 LEU A CA 1
ATOM 682 C C . LEU A 1 85 ? 0.411 2.400 5.513 1.00 97.50 85 LEU A C 1
ATOM 684 O O . LEU A 1 85 ? 0.718 2.506 4.328 1.00 97.50 85 LEU A O 1
ATOM 688 N N . GLU A 1 86 ? 0.744 3.329 6.409 1.00 97.88 86 GLU A N 1
ATOM 689 C CA . GLU A 1 86 ? 1.544 4.516 6.082 1.00 97.88 86 GLU A CA 1
ATOM 690 C C . GLU A 1 86 ? 2.946 4.137 5.582 1.00 97.88 86 GLU A C 1
ATOM 692 O O . GLU A 1 86 ? 3.455 4.731 4.629 1.00 97.88 86 GLU A O 1
ATOM 697 N N . GLN A 1 87 ? 3.578 3.133 6.196 1.00 95.94 87 GLN A N 1
ATOM 698 C CA . GLN A 1 87 ? 4.876 2.634 5.749 1.00 95.94 87 GLN A CA 1
ATOM 699 C C . GLN A 1 87 ? 4.778 1.983 4.365 1.00 95.94 87 GLN A C 1
ATOM 701 O O . GLN A 1 87 ? 5.588 2.291 3.492 1.00 95.94 87 GLN A O 1
ATOM 706 N N . LEU A 1 88 ? 3.756 1.153 4.134 1.00 94.88 88 LEU A N 1
ATOM 707 C CA . LEU A 1 88 ? 3.482 0.572 2.821 1.00 94.88 88 LEU A CA 1
ATOM 708 C C . LEU A 1 88 ? 3.276 1.663 1.763 1.00 94.88 88 LEU A C 1
ATOM 710 O O . LEU A 1 88 ? 3.852 1.592 0.679 1.00 94.88 88 LEU A O 1
ATOM 714 N N . GLN A 1 89 ? 2.506 2.706 2.083 1.00 97.31 89 GLN A N 1
ATOM 715 C CA . GLN A 1 89 ? 2.290 3.839 1.188 1.00 97.31 89 GLN A CA 1
ATOM 716 C C . GLN A 1 89 ? 3.611 4.531 0.817 1.00 97.31 89 GLN A C 1
ATOM 718 O O . GLN A 1 89 ? 3.841 4.828 -0.357 1.00 97.31 89 GLN A O 1
ATOM 723 N N . LYS A 1 90 ? 4.511 4.753 1.785 1.00 95.88 90 LYS A N 1
ATOM 724 C CA . LYS A 1 90 ? 5.850 5.310 1.519 1.00 95.88 90 LYS A CA 1
ATOM 725 C C . LYS A 1 90 ? 6.664 4.411 0.591 1.00 95.88 90 LYS A C 1
ATOM 727 O O . LYS A 1 90 ? 7.243 4.915 -0.371 1.00 95.88 90 LYS A O 1
ATOM 732 N N . THR A 1 91 ? 6.666 3.101 0.830 1.00 93.25 91 THR A N 1
ATOM 733 C CA . THR A 1 91 ? 7.349 2.127 -0.034 1.00 93.25 91 THR A CA 1
ATOM 734 C C . THR A 1 91 ? 6.793 2.153 -1.459 1.00 93.25 91 THR A C 1
ATOM 736 O O . THR A 1 91 ? 7.564 2.175 -2.416 1.00 93.25 91 THR A O 1
ATOM 739 N N . LEU A 1 92 ? 5.470 2.236 -1.630 1.00 91.31 92 LEU A N 1
ATOM 740 C CA . LEU A 1 92 ? 4.842 2.352 -2.950 1.00 91.31 92 LEU A CA 1
ATOM 741 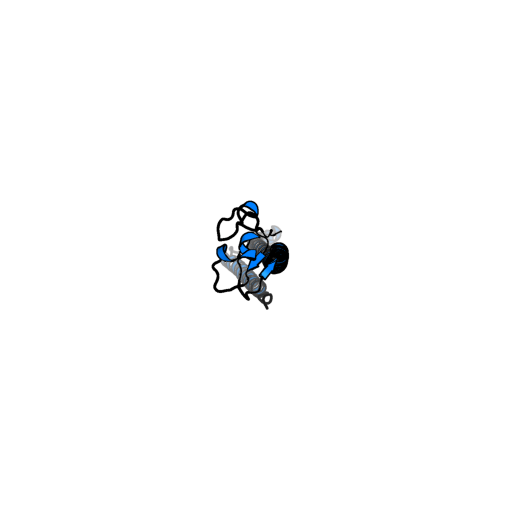C C . LEU A 1 92 ? 5.218 3.659 -3.663 1.00 91.31 92 LEU A C 1
ATOM 743 O O . LEU A 1 92 ? 5.469 3.653 -4.868 1.00 91.31 92 LEU A O 1
ATOM 747 N N . HIS A 1 93 ? 5.305 4.778 -2.939 1.00 95.00 93 HIS A N 1
ATOM 748 C CA . HIS A 1 93 ? 5.768 6.045 -3.511 1.00 95.00 93 HIS A CA 1
ATOM 749 C C . HIS A 1 93 ? 7.233 5.988 -3.954 1.00 95.00 93 HIS A C 1
ATOM 751 O O . HIS A 1 93 ? 7.556 6.477 -5.038 1.00 95.00 93 HIS A O 1
ATOM 757 N N . GLN A 1 94 ? 8.104 5.362 -3.161 1.00 92.81 94 GLN A N 1
ATOM 758 C CA . GLN A 1 94 ? 9.504 5.141 -3.530 1.00 92.81 94 GLN A CA 1
ATOM 759 C C . GLN A 1 94 ? 9.615 4.250 -4.769 1.00 92.81 94 GLN A C 1
ATOM 761 O O . GLN A 1 94 ? 10.300 4.616 -5.721 1.00 92.81 94 GLN A O 1
ATOM 766 N N . LEU A 1 95 ? 8.874 3.138 -4.810 1.00 88.75 95 LEU A N 1
ATOM 767 C CA . LEU A 1 95 ? 8.819 2.258 -5.977 1.00 88.75 95 LEU A CA 1
ATOM 768 C C . LEU A 1 95 ? 8.366 3.018 -7.230 1.00 88.75 95 LEU A C 1
ATOM 770 O O . LEU A 1 95 ? 9.018 2.926 -8.267 1.00 88.75 95 LEU A O 1
ATOM 774 N N . LYS A 1 96 ? 7.294 3.815 -7.132 1.00 93.81 96 LYS A N 1
ATOM 775 C CA . LYS A 1 96 ? 6.820 4.658 -8.238 1.00 93.81 96 LYS A CA 1
ATOM 776 C C . LYS A 1 96 ? 7.919 5.600 -8.734 1.00 93.81 96 LYS A C 1
ATOM 778 O O . LYS A 1 96 ? 8.133 5.689 -9.938 1.00 93.81 96 LYS A O 1
ATOM 783 N N . SER A 1 97 ? 8.601 6.298 -7.824 1.00 94.06 97 SER A N 1
ATOM 784 C CA . SER A 1 97 ? 9.692 7.214 -8.177 1.00 94.06 97 SER A CA 1
ATOM 785 C C . SER A 1 97 ? 10.828 6.487 -8.894 1.00 94.06 97 SER A C 1
ATOM 787 O O . SER A 1 97 ? 11.310 6.969 -9.915 1.00 94.06 97 SER A O 1
ATOM 789 N N . ASN A 1 98 ? 11.212 5.308 -8.403 1.00 87.44 98 ASN A N 1
ATOM 790 C CA . ASN A 1 98 ? 12.259 4.498 -9.017 1.00 87.44 98 ASN A CA 1
ATOM 791 C C . ASN A 1 98 ? 11.862 4.058 -10.430 1.00 87.44 98 ASN A C 1
ATOM 793 O O . ASN A 1 98 ? 12.655 4.201 -11.352 1.00 87.44 98 ASN A O 1
ATOM 797 N N . VAL A 1 99 ? 10.627 3.583 -10.630 1.00 87.00 99 VAL A N 1
ATOM 798 C CA . VAL A 1 99 ? 10.130 3.204 -11.964 1.00 87.00 99 VAL A CA 1
ATOM 799 C C . VAL A 1 99 ? 10.176 4.389 -12.928 1.00 87.00 99 VAL A C 1
ATOM 801 O O . VAL A 1 99 ? 10.653 4.235 -14.048 1.00 87.00 99 VAL A O 1
ATOM 804 N N . VAL A 1 100 ? 9.735 5.576 -12.499 1.00 93.62 100 VAL A N 1
ATOM 805 C CA . VAL A 1 100 ? 9.785 6.787 -13.338 1.00 93.62 100 VAL A CA 1
ATOM 806 C C . VAL A 1 100 ? 11.225 7.127 -13.726 1.00 93.62 100 VAL A C 1
ATOM 808 O O . VAL A 1 100 ? 11.505 7.289 -14.908 1.00 93.62 100 VAL A O 1
ATOM 811 N N . GLN A 1 101 ? 12.154 7.138 -12.768 1.00 89.94 101 GLN A N 1
ATOM 812 C CA . GLN A 1 101 ? 13.570 7.401 -13.047 1.00 89.94 101 GLN A CA 1
ATOM 813 C C . GLN A 1 101 ? 14.174 6.392 -14.034 1.00 89.94 101 GLN A C 1
ATOM 815 O O . GLN A 1 101 ? 14.964 6.768 -14.898 1.00 89.94 101 GLN A O 1
ATOM 820 N N . GLN A 1 102 ? 13.795 5.116 -13.932 1.00 86.25 102 GLN A N 1
ATOM 821 C CA . GLN A 1 102 ? 14.248 4.083 -14.865 1.00 86.25 102 GLN A CA 1
ATOM 822 C C . GLN A 1 102 ? 13.703 4.310 -16.278 1.00 86.25 102 GLN A C 1
ATOM 824 O O . GLN A 1 102 ? 14.445 4.164 -17.248 1.00 86.25 102 GLN A O 1
ATOM 829 N N . LEU A 1 103 ? 12.435 4.708 -16.406 1.00 89.19 103 LEU A N 1
ATOM 830 C CA . LEU A 1 103 ? 11.846 5.059 -17.700 1.00 89.19 103 LEU A CA 1
ATOM 831 C C . LEU A 1 103 ? 12.541 6.275 -18.323 1.00 89.19 103 LEU A C 1
ATOM 833 O O . LEU A 1 103 ? 12.913 6.222 -19.495 1.00 89.19 103 LEU A O 1
ATOM 837 N N . ASP A 1 104 ? 12.785 7.328 -17.541 1.00 93.44 104 ASP A N 1
ATOM 838 C CA . ASP A 1 104 ? 13.498 8.526 -18.002 1.00 93.44 104 ASP A CA 1
ATOM 839 C C . ASP A 1 104 ? 14.912 8.183 -18.486 1.00 93.44 104 ASP A C 1
ATOM 841 O O . ASP A 1 104 ? 15.365 8.656 -19.531 1.00 93.44 104 ASP A O 1
ATOM 845 N N . TYR A 1 105 ? 15.602 7.297 -17.768 1.00 88.94 105 TYR A N 1
ATOM 846 C CA . TYR A 1 105 ? 16.920 6.818 -18.158 1.00 88.94 105 TYR A CA 1
ATOM 847 C C . TYR A 1 105 ? 16.891 6.004 -19.465 1.00 88.94 105 TYR A C 1
ATOM 849 O O . TYR A 1 105 ? 17.732 6.212 -20.342 1.00 88.94 105 TYR A O 1
ATOM 857 N N . MET A 1 106 ? 15.902 5.120 -19.648 1.00 87.62 106 MET A N 1
ATOM 858 C CA . MET A 1 106 ? 15.709 4.385 -20.907 1.00 87.62 106 MET A CA 1
ATOM 859 C C . MET A 1 106 ? 15.441 5.327 -22.086 1.00 87.62 106 MET A C 1
ATOM 861 O O . MET A 1 106 ? 16.021 5.138 -23.158 1.00 87.62 106 MET A O 1
ATOM 865 N N . ILE A 1 107 ? 14.617 6.359 -21.885 1.00 92.81 107 ILE A N 1
ATOM 866 C CA . ILE A 1 107 ? 14.366 7.405 -22.887 1.00 92.81 107 ILE A CA 1
ATOM 867 C C . ILE A 1 107 ? 15.670 8.137 -23.232 1.00 92.81 107 ILE A C 1
ATOM 869 O O . ILE A 1 107 ? 15.983 8.321 -24.409 1.00 92.81 107 ILE A O 1
ATOM 873 N N . GLY A 1 108 ? 16.464 8.511 -22.224 1.00 92.00 108 GLY A N 1
ATOM 874 C CA . GLY A 1 108 ? 17.773 9.135 -22.419 1.00 92.00 108 GLY A CA 1
ATOM 875 C C . GLY A 1 108 ? 18.716 8.283 -23.274 1.00 92.00 108 GLY A C 1
ATOM 876 O O . GLY A 1 108 ? 19.310 8.785 -24.227 1.00 92.00 108 GLY A O 1
ATOM 877 N N . ASN A 1 109 ? 18.792 6.980 -22.996 1.00 90.12 109 ASN A N 1
ATOM 878 C CA . ASN A 1 109 ? 19.612 6.047 -23.773 1.00 90.12 109 ASN A CA 1
ATOM 879 C C . ASN A 1 109 ? 19.130 5.903 -25.223 1.00 90.12 109 ASN A C 1
ATOM 881 O O . ASN A 1 109 ? 19.954 5.860 -26.136 1.00 90.12 109 ASN A O 1
ATOM 885 N N . ALA A 1 110 ? 17.814 5.857 -25.451 1.00 93.81 110 ALA A N 1
ATOM 886 C CA . ALA A 1 110 ? 17.253 5.816 -26.800 1.00 93.81 110 ALA A CA 1
ATOM 887 C C . ALA A 1 110 ? 17.618 7.079 -27.600 1.00 93.81 110 ALA A C 1
ATOM 889 O O . ALA A 1 110 ? 18.035 6.982 -28.753 1.00 93.81 110 ALA A O 1
ATOM 890 N N . ASN A 1 111 ? 17.544 8.256 -26.972 1.00 95.56 111 ASN A N 1
ATOM 891 C CA . ASN A 1 111 ? 17.946 9.517 -27.598 1.00 95.56 111 ASN A CA 1
ATOM 892 C C . ASN A 1 111 ? 19.443 9.547 -27.938 1.00 95.56 111 ASN A C 1
ATOM 894 O O . ASN A 1 111 ? 19.819 9.981 -29.029 1.00 95.56 111 ASN A O 1
ATOM 898 N N . GLU A 1 112 ? 20.302 9.058 -27.041 1.00 93.31 112 GLU A N 1
ATOM 899 C CA . GLU A 1 112 ? 21.738 8.950 -27.317 1.00 93.31 112 GLU A CA 1
ATOM 900 C C . GLU A 1 112 ? 22.010 7.975 -28.470 1.00 93.31 112 GLU A C 1
ATOM 902 O O . GLU A 1 112 ? 22.810 8.271 -29.354 1.00 93.31 112 GLU A O 1
ATOM 907 N N . TRP A 1 113 ? 21.306 6.844 -28.531 1.00 95.56 113 TRP A N 1
ATOM 908 C CA . TRP A 1 113 ? 21.424 5.915 -29.654 1.00 95.56 113 TRP A CA 1
ATOM 909 C C . TRP A 1 113 ? 21.028 6.575 -30.985 1.00 95.56 113 TRP A C 1
ATOM 911 O O . TRP A 1 113 ? 21.793 6.501 -31.949 1.00 95.56 113 TRP A O 1
ATOM 921 N N . ILE A 1 114 ? 19.902 7.295 -31.034 1.00 96.12 114 ILE A N 1
ATOM 922 C CA . ILE A 1 114 ? 19.486 8.065 -32.221 1.00 96.12 114 ILE A CA 1
ATOM 923 C C . ILE A 1 114 ? 20.590 9.042 -32.647 1.00 96.12 114 ILE A C 1
ATOM 925 O O . ILE A 1 114 ? 20.944 9.110 -33.826 1.00 96.12 114 ILE A O 1
ATOM 929 N N . LYS A 1 115 ? 21.181 9.763 -31.690 1.00 97.25 115 LYS A N 1
ATOM 930 C CA . LYS A 1 115 ? 22.279 10.698 -31.950 1.00 97.25 115 LYS A CA 1
ATOM 931 C C . LYS A 1 115 ? 23.508 10.001 -32.540 1.00 97.25 115 LYS A C 1
ATOM 933 O O . LYS A 1 115 ? 24.092 10.523 -33.483 1.00 97.25 115 LYS A O 1
ATOM 938 N N . GLN A 1 116 ? 23.884 8.827 -32.034 1.00 96.44 116 GLN A N 1
ATOM 939 C CA . GLN A 1 116 ? 25.016 8.055 -32.564 1.00 96.44 116 GLN A CA 1
ATOM 940 C C . GLN A 1 116 ? 24.778 7.593 -34.007 1.00 96.44 116 GLN A C 1
ATOM 942 O O . GLN A 1 116 ? 25.685 7.681 -34.834 1.00 96.44 116 GLN A O 1
ATOM 947 N N . ILE A 1 117 ? 23.553 7.170 -34.341 1.00 96.31 117 ILE A N 1
ATOM 948 C CA . ILE A 1 117 ? 23.181 6.848 -35.728 1.00 96.31 117 ILE A CA 1
ATOM 949 C C . ILE A 1 117 ? 23.320 8.090 -36.615 1.00 96.31 117 ILE A C 1
ATOM 951 O O . ILE A 1 117 ? 23.883 8.008 -37.706 1.00 96.31 117 ILE A O 1
ATOM 955 N N . TRP A 1 118 ? 22.852 9.248 -36.145 1.00 97.69 118 TRP A N 1
ATOM 956 C CA . TRP A 1 118 ? 22.957 10.495 -36.901 1.00 97.69 118 TRP A CA 1
ATOM 957 C C . TRP A 1 118 ? 24.415 10.926 -37.121 1.00 97.69 118 TRP A C 1
ATOM 959 O O . TRP A 1 118 ? 24.783 11.275 -38.240 1.00 97.69 118 TRP A O 1
ATOM 969 N N . ILE A 1 119 ? 25.264 10.829 -36.091 1.00 96.38 119 ILE A N 1
ATOM 970 C CA . ILE A 1 119 ? 26.708 11.099 -36.190 1.00 96.38 119 ILE A CA 1
ATOM 971 C C . ILE A 1 119 ? 27.371 10.158 -37.202 1.00 96.38 119 ILE A C 1
ATOM 973 O O . ILE A 1 119 ? 28.141 10.626 -38.036 1.00 96.38 119 ILE A O 1
ATOM 977 N N . CYS A 1 120 ? 27.047 8.861 -37.168 1.00 95.75 120 CYS A N 1
ATOM 978 C CA . CYS A 1 120 ? 27.536 7.883 -38.141 1.00 95.75 120 CYS A CA 1
ATOM 979 C C . CYS A 1 120 ? 27.120 8.264 -39.571 1.00 95.75 120 CYS A C 1
ATOM 981 O O . CYS A 1 120 ? 27.954 8.289 -40.474 1.00 95.75 120 CYS A O 1
ATOM 983 N N . GLY A 1 121 ? 25.858 8.641 -39.790 1.00 93.69 121 GLY A N 1
ATOM 984 C CA . GLY A 1 121 ? 25.406 9.138 -41.091 1.00 93.69 121 GLY A CA 1
ATOM 985 C C . GLY A 1 121 ? 26.193 10.371 -41.544 1.00 93.69 121 GLY A C 1
ATOM 986 O O . GLY A 1 121 ? 26.720 10.396 -42.655 1.00 93.69 121 GLY A O 1
ATOM 987 N N . GLN A 1 122 ? 26.340 11.359 -40.657 1.00 95.31 122 GLN A N 1
ATOM 988 C CA . GLN A 1 122 ? 27.051 12.605 -40.938 1.00 95.31 122 GLN A CA 1
ATOM 989 C C . GLN A 1 122 ? 28.529 12.367 -41.271 1.00 95.31 122 GLN A C 1
ATOM 991 O O . GLN A 1 122 ? 29.048 12.973 -42.209 1.00 95.31 122 GLN A O 1
ATOM 996 N N . SER A 1 123 ? 29.218 11.478 -40.551 1.00 93.44 123 SER A N 1
ATOM 997 C CA . SER A 1 123 ? 30.633 11.190 -40.801 1.00 93.44 123 SER A CA 1
ATOM 998 C C . SER A 1 123 ? 30.863 10.521 -42.155 1.00 93.44 123 SER A C 1
ATOM 1000 O O . SER A 1 123 ? 31.897 10.750 -42.767 1.00 93.44 123 SER A O 1
ATOM 1002 N N . ASN A 1 124 ? 29.897 9.738 -42.648 1.00 91.06 124 ASN A N 1
ATOM 1003 C CA . ASN A 1 124 ? 29.988 9.067 -43.950 1.00 91.06 124 ASN A CA 1
ATOM 1004 C C . ASN A 1 124 ? 29.708 9.996 -45.148 1.00 91.06 124 ASN A C 1
ATOM 1006 O O . ASN A 1 124 ? 29.965 9.613 -46.285 1.00 91.06 124 ASN A O 1
ATOM 1010 N N . VAL A 1 125 ? 29.191 11.206 -44.911 1.00 91.38 125 VAL A N 1
ATOM 1011 C CA . VAL A 1 125 ? 28.978 12.232 -45.953 1.00 91.38 125 VAL A CA 1
ATOM 1012 C C . VAL A 1 125 ? 29.864 13.467 -45.766 1.00 91.38 125 VAL A C 1
ATOM 1014 O O . VAL A 1 125 ? 29.768 14.424 -46.531 1.00 91.38 125 VAL A O 1
ATOM 1017 N N . THR A 1 126 ? 30.721 13.468 -44.743 1.00 91.75 126 THR A N 1
ATOM 1018 C CA . THR A 1 126 ? 31.686 14.544 -44.499 1.00 91.75 126 THR A CA 1
ATOM 1019 C C . THR A 1 126 ? 32.923 14.316 -45.362 1.00 91.75 126 THR A C 1
ATOM 1021 O O . THR A 1 126 ? 33.496 13.231 -45.342 1.00 91.75 126 THR A O 1
ATOM 1024 N N . TYR A 1 127 ? 33.350 15.338 -46.103 1.00 93.38 127 TYR A N 1
ATOM 1025 C CA . TYR A 1 127 ? 34.515 15.273 -46.986 1.00 93.38 127 TYR A CA 1
ATOM 1026 C C . TYR A 1 127 ? 35.391 16.526 -46.853 1.00 93.38 127 TYR A C 1
ATOM 1028 O O . TYR A 1 127 ? 34.924 17.590 -46.439 1.00 93.38 127 TYR A O 1
ATOM 1036 N N . SER A 1 128 ? 36.665 16.398 -47.226 1.00 95.00 128 SER A N 1
ATOM 1037 C CA . SER A 1 128 ? 37.611 17.508 -47.379 1.00 95.00 128 SER A CA 1
ATOM 1038 C C . SER A 1 128 ? 37.740 17.834 -48.861 1.00 95.00 128 SER A C 1
ATOM 1040 O O . SER A 1 128 ? 38.045 16.960 -49.668 1.00 95.00 128 SER A O 1
ATOM 1042 N N . LEU A 1 129 ? 37.514 19.096 -49.237 1.00 94.56 129 LEU A N 1
ATOM 1043 C CA . LEU A 1 129 ? 37.647 19.515 -50.633 1.00 94.56 129 LEU A CA 1
ATOM 1044 C C . LEU A 1 129 ? 39.052 19.226 -51.182 1.00 94.56 129 LEU A C 1
ATOM 1046 O O . LEU A 1 129 ? 39.177 18.817 -52.331 1.00 94.56 129 LEU A O 1
ATOM 1050 N N . PHE A 1 130 ? 40.097 19.434 -50.378 1.00 96.12 130 PHE A N 1
ATOM 1051 C CA . PHE A 1 130 ? 41.473 19.193 -50.811 1.00 96.12 130 PHE A CA 1
ATOM 1052 C C . PHE A 1 130 ? 41.733 17.706 -51.065 1.00 96.12 130 PHE A C 1
ATOM 1054 O O . PHE A 1 130 ? 42.306 17.374 -52.099 1.00 96.12 130 PHE A O 1
ATOM 1061 N N . ASP A 1 131 ? 41.230 16.827 -50.197 1.00 92.56 131 ASP A N 1
ATOM 1062 C CA . ASP A 1 131 ? 41.363 15.373 -50.344 1.00 92.56 131 ASP A CA 1
ATOM 1063 C C . ASP A 1 131 ? 40.623 14.891 -51.601 1.00 92.56 131 ASP A C 1
ATOM 1065 O O . ASP A 1 131 ? 41.133 14.068 -52.359 1.00 92.56 131 ASP A O 1
ATOM 1069 N N . GLU A 1 132 ? 39.432 15.438 -51.868 1.00 90.25 132 GLU A N 1
ATOM 1070 C CA . GLU A 1 132 ? 38.672 15.128 -53.083 1.00 90.25 132 GLU A CA 1
ATOM 1071 C C . GLU A 1 132 ? 39.377 15.640 -54.353 1.00 90.25 132 GLU A C 1
ATOM 1073 O O . GLU A 1 132 ? 39.440 14.926 -55.354 1.00 90.25 132 GLU A O 1
ATOM 1078 N N . ILE A 1 133 ? 39.978 16.837 -54.320 1.00 91.19 133 ILE A N 1
ATOM 1079 C CA . ILE A 1 133 ? 40.802 17.353 -55.428 1.00 91.19 133 ILE A CA 1
ATOM 1080 C C . ILE A 1 133 ? 42.032 16.458 -55.659 1.00 91.19 133 ILE A C 1
ATOM 1082 O O . ILE A 1 133 ? 42.357 16.150 -56.807 1.00 91.19 133 ILE A O 1
ATOM 1086 N N . GLU A 1 134 ? 42.709 16.003 -54.604 1.00 92.19 134 GLU A N 1
ATOM 1087 C CA . GLU A 1 134 ? 43.877 15.120 -54.707 1.00 92.19 134 GLU A CA 1
ATOM 1088 C C . GLU A 1 134 ? 43.515 13.741 -55.287 1.00 92.19 134 GLU A C 1
ATOM 1090 O O . GLU A 1 134 ? 44.209 13.236 -56.179 1.00 92.19 134 GLU A O 1
ATOM 1095 N N . LYS A 1 135 ? 42.378 13.161 -54.874 1.00 89.69 135 LYS A N 1
ATOM 1096 C CA . LYS A 1 135 ? 41.821 11.937 -55.479 1.00 89.69 135 LYS A CA 1
ATOM 1097 C C . LYS A 1 135 ? 41.573 12.105 -56.982 1.00 89.69 135 LYS A C 1
ATOM 1099 O O . LYS A 1 135 ? 41.927 11.219 -57.761 1.00 89.69 135 LYS A O 1
ATOM 1104 N N . LEU A 1 136 ? 41.025 13.252 -57.399 1.00 89.50 136 LEU A N 1
ATOM 1105 C CA . LEU A 1 136 ? 40.792 13.566 -58.815 1.00 89.50 136 LEU A CA 1
ATOM 1106 C C . LEU A 1 136 ? 42.101 13.673 -59.615 1.00 89.50 136 LEU A C 1
ATOM 1108 O O . LEU A 1 136 ? 42.182 13.136 -60.720 1.00 89.50 136 LEU A O 1
ATOM 1112 N N . ILE A 1 137 ? 43.129 14.334 -59.069 1.00 91.38 137 ILE A N 1
ATOM 1113 C CA . ILE A 1 137 ? 44.436 14.503 -59.731 1.00 91.38 137 ILE A CA 1
ATOM 1114 C C . ILE A 1 137 ? 45.150 13.157 -59.897 1.00 91.38 137 ILE A C 1
ATOM 1116 O O . ILE A 1 137 ? 45.709 12.878 -60.957 1.00 91.38 137 ILE A O 1
ATOM 1120 N N . THR A 1 138 ? 45.115 12.309 -58.868 1.00 92.88 138 THR A N 1
ATOM 1121 C CA . THR A 1 138 ? 45.787 10.998 -58.868 1.00 92.88 138 THR A CA 1
ATOM 1122 C C . THR A 1 138 ? 45.096 9.947 -59.745 1.00 92.88 138 THR A C 1
ATOM 1124 O O . THR A 1 138 ? 45.592 8.828 -59.848 1.00 92.88 138 THR A O 1
ATOM 1127 N N . GLN A 1 139 ? 43.970 10.286 -60.394 1.00 81.69 139 GLN A N 1
ATOM 1128 C CA . GLN A 1 139 ? 43.102 9.353 -61.131 1.00 81.69 139 GLN A CA 1
ATOM 1129 C C . GLN A 1 139 ? 42.656 8.147 -60.290 1.00 81.69 139 GLN A C 1
ATOM 1131 O O . GLN A 1 139 ? 42.261 7.106 -60.825 1.00 81.69 139 GLN A O 1
ATOM 1136 N N . THR A 1 140 ? 42.683 8.288 -58.964 1.00 77.00 140 THR A N 1
ATOM 1137 C CA . THR A 1 140 ? 42.080 7.308 -58.072 1.00 77.00 140 THR A CA 1
ATOM 1138 C C . THR A 1 140 ? 40.579 7.351 -58.340 1.00 77.00 140 THR A C 1
ATOM 1140 O O . THR A 1 140 ? 39.977 8.426 -58.335 1.00 77.00 140 THR A O 1
ATOM 1143 N N . LYS A 1 141 ? 39.960 6.202 -58.646 1.00 75.12 141 LYS A N 1
ATOM 1144 C CA . LYS A 1 141 ? 38.499 6.139 -58.803 1.00 75.12 141 LYS A CA 1
ATOM 1145 C C . LYS A 1 141 ? 37.862 6.768 -57.565 1.00 75.12 141 LYS A C 1
ATOM 1147 O O . LYS A 1 141 ? 38.167 6.333 -56.461 1.00 75.12 141 LYS A O 1
ATOM 1152 N N . LEU A 1 142 ? 36.982 7.752 -57.764 1.00 72.56 142 LEU A N 1
ATOM 1153 C CA . LEU A 1 142 ? 36.126 8.247 -56.689 1.00 72.56 142 LEU A CA 1
ATOM 1154 C C . LEU A 1 142 ? 35.409 7.043 -56.078 1.00 72.56 142 LEU A C 1
ATOM 1156 O O . LEU A 1 142 ? 34.794 6.256 -56.809 1.00 72.56 142 LEU A O 1
ATOM 1160 N N . ASP A 1 143 ? 35.557 6.878 -54.767 1.00 73.56 143 ASP A N 1
ATOM 1161 C CA . ASP A 1 143 ? 35.005 5.737 -54.053 1.00 73.56 143 ASP A CA 1
ATOM 1162 C C . ASP A 1 143 ? 33.501 5.660 -54.319 1.00 73.56 143 ASP A C 1
ATOM 1164 O O . ASP A 1 143 ? 32.750 6.615 -54.104 1.00 73.56 143 ASP A O 1
ATOM 1168 N N . GLN A 1 144 ? 33.044 4.513 -54.822 1.00 78.69 144 GLN A N 1
ATOM 1169 C CA . GLN A 1 144 ? 31.614 4.268 -54.915 1.00 78.69 144 GLN A CA 1
ATOM 1170 C C . GLN A 1 144 ? 31.059 4.158 -53.499 1.00 78.69 144 GLN A C 1
ATOM 1172 O O . GLN A 1 144 ? 31.601 3.431 -52.666 1.00 78.69 144 GLN A O 1
ATOM 1177 N N . PHE A 1 145 ? 29.965 4.873 -53.242 1.00 83.62 145 PHE A N 1
ATOM 1178 C CA . PHE A 1 145 ? 29.276 4.842 -51.960 1.00 83.62 145 PHE A CA 1
ATOM 1179 C C . PHE A 1 145 ? 28.976 3.397 -51.540 1.00 83.62 145 PHE A C 1
ATOM 1181 O O . PHE A 1 145 ? 28.163 2.705 -52.157 1.00 83.62 145 PHE A O 1
ATOM 1188 N N . ASN A 1 146 ? 29.641 2.938 -50.480 1.00 87.12 146 ASN A N 1
ATOM 1189 C CA . ASN A 1 146 ? 29.466 1.593 -49.955 1.00 87.12 146 ASN A CA 1
ATOM 1190 C C . ASN A 1 146 ? 28.350 1.582 -48.905 1.00 87.12 146 ASN A C 1
ATOM 1192 O O . ASN A 1 146 ? 28.600 1.658 -47.701 1.00 87.12 146 ASN A O 1
ATOM 1196 N N . GLN A 1 147 ? 27.108 1.456 -49.372 1.00 91.31 147 GLN A N 1
ATOM 1197 C CA . GLN A 1 147 ? 25.930 1.373 -48.506 1.00 91.31 147 GLN A CA 1
ATOM 1198 C C . GLN A 1 147 ? 26.042 0.251 -47.458 1.00 91.31 147 GLN A C 1
ATOM 1200 O O . GLN A 1 147 ? 25.592 0.426 -46.325 1.00 91.31 147 GLN A O 1
ATOM 1205 N N . GLN A 1 148 ? 26.665 -0.880 -47.811 1.00 93.62 148 GLN A N 1
ATOM 1206 C CA . GLN A 1 148 ? 26.809 -2.015 -46.901 1.00 93.62 148 GLN A CA 1
ATOM 1207 C C . GLN A 1 148 ? 27.672 -1.657 -45.687 1.00 93.62 148 GLN A C 1
ATOM 1209 O O . GLN A 1 148 ? 27.310 -1.997 -44.566 1.00 93.62 148 GLN A O 1
ATOM 1214 N N . SER A 1 149 ? 28.750 -0.891 -45.883 1.00 91.94 149 SER A N 1
ATOM 1215 C CA . SER A 1 149 ? 29.613 -0.455 -44.777 1.00 91.94 149 SER A CA 1
ATOM 1216 C C . SER A 1 149 ? 28.858 0.383 -43.737 1.00 91.94 149 SER A C 1
ATOM 1218 O O . SER A 1 149 ? 29.071 0.214 -42.538 1.00 91.94 149 SER A O 1
ATOM 1220 N N . ILE A 1 150 ? 27.934 1.246 -44.171 1.00 93.06 150 ILE A N 1
ATOM 1221 C CA . ILE A 1 150 ? 27.107 2.055 -43.262 1.00 93.06 150 ILE A CA 1
ATOM 1222 C C . ILE A 1 150 ? 26.107 1.180 -42.510 1.00 93.06 150 ILE A C 1
ATOM 1224 O O . ILE A 1 150 ? 25.932 1.342 -41.302 1.00 93.06 150 ILE A O 1
ATOM 1228 N N . ILE A 1 151 ? 25.470 0.233 -43.204 1.00 94.81 151 ILE A N 1
ATOM 1229 C CA . ILE A 1 151 ? 24.564 -0.736 -42.575 1.00 94.81 151 ILE A CA 1
ATOM 1230 C C . ILE A 1 151 ? 25.309 -1.522 -41.490 1.00 94.81 151 ILE A C 1
ATOM 1232 O O . ILE A 1 151 ? 24.802 -1.666 -40.378 1.00 94.81 151 ILE A O 1
ATOM 1236 N N . ASP A 1 152 ? 26.532 -1.968 -41.773 1.00 95.62 152 ASP A N 1
ATOM 1237 C CA . ASP A 1 152 ? 27.355 -2.708 -40.817 1.00 95.62 152 ASP A CA 1
ATOM 1238 C C . ASP A 1 152 ? 27.725 -1.849 -39.594 1.00 95.62 152 ASP A C 1
ATOM 1240 O O . ASP A 1 152 ? 27.611 -2.320 -38.460 1.00 95.62 152 ASP A O 1
ATOM 1244 N N . GLN A 1 153 ? 28.079 -0.571 -39.788 1.00 94.38 153 GLN A N 1
ATOM 1245 C CA . GLN A 1 153 ? 28.331 0.374 -38.688 1.00 94.38 153 GLN A CA 1
ATOM 1246 C C . GLN A 1 153 ? 27.081 0.593 -37.817 1.00 94.38 153 GLN A C 1
ATOM 1248 O O . GLN A 1 153 ? 27.157 0.525 -36.588 1.00 94.38 153 GLN A O 1
ATOM 1253 N N . ILE A 1 154 ? 25.909 0.793 -38.430 1.00 95.81 154 ILE A N 1
ATOM 1254 C CA . ILE A 1 154 ? 24.637 0.943 -37.704 1.00 95.81 154 ILE A CA 1
ATOM 1255 C C . ILE A 1 154 ? 24.307 -0.332 -36.917 1.00 95.81 154 ILE A C 1
ATOM 1257 O O . ILE A 1 154 ? 23.872 -0.255 -35.763 1.00 95.81 154 ILE A O 1
ATOM 1261 N N . ASN A 1 155 ? 24.544 -1.509 -37.499 1.00 95.88 155 ASN A N 1
ATOM 1262 C CA . ASN A 1 155 ? 24.336 -2.788 -36.824 1.00 95.88 155 ASN A CA 1
ATOM 1263 C C . ASN A 1 155 ? 25.255 -2.943 -35.605 1.00 95.88 155 ASN A C 1
ATOM 1265 O O . ASN A 1 155 ? 24.792 -3.376 -34.549 1.00 95.88 155 ASN A O 1
ATOM 1269 N N . GLN A 1 156 ? 26.522 -2.533 -35.703 1.00 95.75 156 GLN A N 1
ATOM 1270 C CA . GLN A 1 156 ? 27.453 -2.540 -34.568 1.00 95.75 156 GLN A CA 1
ATOM 1271 C C . GLN A 1 156 ? 27.001 -1.599 -33.443 1.00 95.75 156 GLN A C 1
ATOM 1273 O O . GLN A 1 156 ? 26.987 -2.000 -32.275 1.00 95.75 156 GLN A O 1
ATOM 1278 N N . ILE A 1 157 ? 26.565 -0.377 -33.779 1.00 94.56 157 ILE A N 1
ATOM 1279 C CA . ILE A 1 157 ? 25.990 0.564 -32.803 1.00 94.56 157 ILE A CA 1
ATOM 1280 C C . ILE A 1 157 ? 24.781 -0.082 -32.116 1.00 94.56 157 ILE A C 1
ATOM 1282 O O . ILE A 1 157 ? 24.685 -0.078 -30.889 1.00 94.56 157 ILE A O 1
ATOM 1286 N N . SER A 1 158 ? 23.893 -0.698 -32.897 1.00 92.94 158 SER A N 1
ATOM 1287 C CA . SER A 1 158 ? 22.680 -1.350 -32.396 1.00 92.94 158 SER A CA 1
ATOM 1288 C C . SER A 1 158 ? 22.991 -2.495 -31.432 1.00 92.94 158 SER A C 1
ATOM 1290 O O . SER A 1 158 ? 22.402 -2.584 -30.356 1.00 92.94 158 SER A O 1
ATOM 1292 N N . GLN A 1 159 ? 23.958 -3.351 -31.769 1.00 93.88 159 GLN A N 1
ATOM 1293 C CA . GLN A 1 159 ? 24.394 -4.447 -30.901 1.00 93.88 159 GLN A CA 1
ATOM 1294 C C . GLN A 1 159 ? 24.983 -3.932 -29.582 1.00 93.88 159 GLN A C 1
ATOM 1296 O O . GLN A 1 159 ? 24.616 -4.428 -28.515 1.00 93.88 159 GLN A O 1
ATOM 1301 N N . SER A 1 160 ? 25.844 -2.910 -29.638 1.00 92.75 160 SER A N 1
ATOM 1302 C CA . SER A 1 160 ? 26.437 -2.302 -28.441 1.00 92.75 160 SER A CA 1
ATOM 1303 C C . SER A 1 160 ? 25.371 -1.707 -27.515 1.00 92.75 160 SER A C 1
ATOM 1305 O O . SER A 1 160 ? 25.402 -1.927 -26.302 1.00 92.75 160 SER A O 1
ATOM 1307 N N . GLN A 1 161 ? 24.393 -0.989 -28.074 1.00 90.25 161 GLN A N 1
ATOM 1308 C CA . GLN A 1 161 ? 23.324 -0.373 -27.286 1.00 90.25 161 GLN A CA 1
ATOM 1309 C C . GLN A 1 161 ? 22.370 -1.416 -26.696 1.00 90.25 161 GLN A C 1
ATOM 1311 O O . GLN A 1 161 ? 22.015 -1.317 -25.522 1.00 90.25 161 GLN A O 1
ATOM 1316 N N . ASN A 1 162 ? 22.039 -2.473 -27.444 1.00 89.12 162 ASN A N 1
ATOM 1317 C CA . ASN A 1 162 ? 21.228 -3.580 -26.931 1.00 89.12 162 ASN A CA 1
ATOM 1318 C C . ASN A 1 162 ? 21.890 -4.277 -25.734 1.00 89.12 162 ASN A C 1
ATOM 1320 O O . ASN A 1 162 ? 21.221 -4.567 -24.744 1.00 89.12 162 ASN A O 1
ATOM 1324 N N . GLN A 1 163 ? 23.206 -4.503 -25.779 1.00 89.25 163 GLN A N 1
ATOM 1325 C CA . GLN A 1 163 ? 23.937 -5.085 -24.647 1.00 89.25 163 GLN A CA 1
ATOM 1326 C C . GLN A 1 163 ? 23.896 -4.185 -23.406 1.00 89.25 163 GLN A C 1
ATOM 1328 O O . GLN A 1 163 ? 23.674 -4.678 -22.295 1.00 89.25 163 GLN A O 1
ATOM 1333 N N . LYS A 1 164 ? 24.059 -2.866 -23.583 1.00 86.38 164 LYS A N 1
ATOM 1334 C CA . LYS A 1 164 ? 23.923 -1.893 -22.488 1.00 86.38 164 LYS A CA 1
ATOM 1335 C C . LYS A 1 164 ? 22.518 -1.936 -21.899 1.00 86.38 164 LYS A C 1
ATOM 1337 O O . LYS A 1 164 ? 22.378 -2.036 -20.684 1.00 86.38 164 LYS A O 1
ATOM 1342 N N . PHE A 1 165 ? 21.493 -1.932 -22.750 1.00 84.94 165 PHE A N 1
ATOM 1343 C CA . PHE A 1 165 ? 20.096 -1.969 -22.328 1.00 84.94 165 PHE A CA 1
ATOM 1344 C C . PHE A 1 165 ? 19.776 -3.227 -21.512 1.00 84.94 165 PHE A C 1
ATOM 1346 O O . PHE A 1 165 ? 19.220 -3.123 -20.422 1.00 84.94 165 PHE A O 1
ATOM 1353 N N . ILE A 1 166 ? 20.194 -4.404 -21.988 1.00 85.62 166 ILE A N 1
ATOM 1354 C CA . ILE A 1 166 ? 20.007 -5.679 -21.279 1.00 85.62 166 ILE A CA 1
ATOM 1355 C C . ILE A 1 166 ? 20.716 -5.659 -19.921 1.00 85.62 166 ILE A C 1
ATOM 1357 O O . ILE A 1 166 ? 20.117 -6.017 -18.909 1.00 85.62 166 ILE A O 1
ATOM 1361 N N . THR A 1 167 ? 21.968 -5.200 -19.882 1.00 85.19 167 THR A N 1
ATOM 1362 C CA . THR A 1 167 ? 22.753 -5.124 -18.639 1.00 85.19 167 THR A CA 1
ATOM 1363 C C . THR A 1 167 ? 22.071 -4.220 -17.612 1.00 85.19 167 THR A C 1
ATOM 1365 O O . THR A 1 167 ? 21.917 -4.597 -16.452 1.00 85.19 167 THR A O 1
ATOM 1368 N N . LEU A 1 168 ? 21.599 -3.050 -18.043 1.00 79.81 168 LEU A N 1
ATOM 1369 C CA . LEU A 1 168 ? 20.900 -2.093 -17.187 1.00 79.81 168 LEU A CA 1
ATOM 1370 C C . LEU A 1 168 ? 19.557 -2.640 -16.699 1.00 79.81 168 LEU A C 1
ATOM 1372 O O . LEU A 1 168 ? 19.219 -2.486 -15.529 1.00 79.81 168 LEU A O 1
ATOM 1376 N N . PHE A 1 169 ? 18.805 -3.314 -17.567 1.00 78.50 169 PHE A N 1
ATOM 1377 C CA . PHE A 1 169 ? 17.531 -3.928 -17.205 1.00 78.50 169 PHE A CA 1
ATOM 1378 C C . PHE A 1 169 ? 17.710 -5.024 -16.144 1.00 78.50 169 PHE A C 1
ATOM 1380 O O . PHE A 1 169 ? 16.982 -5.050 -15.156 1.00 78.50 169 PHE A O 1
ATOM 1387 N N . ILE A 1 170 ? 18.724 -5.881 -16.300 1.00 79.56 170 ILE A N 1
ATOM 1388 C CA . ILE A 1 170 ? 19.036 -6.955 -15.346 1.00 79.56 170 ILE A CA 1
ATOM 1389 C C . ILE A 1 170 ? 19.460 -6.380 -13.987 1.00 79.56 170 ILE A C 1
ATOM 1391 O O . ILE A 1 170 ? 18.898 -6.770 -12.964 1.00 79.56 170 ILE A O 1
ATOM 1395 N N . ILE A 1 171 ? 20.386 -5.413 -13.972 1.00 77.44 171 ILE A N 1
ATOM 1396 C CA . ILE A 1 171 ? 20.872 -4.782 -12.732 1.00 77.44 171 ILE A CA 1
ATOM 1397 C C . ILE A 1 171 ? 19.725 -4.107 -11.970 1.00 77.44 171 ILE A C 1
ATOM 1399 O O . ILE A 1 171 ? 19.629 -4.243 -10.751 1.00 77.44 171 ILE A O 1
ATOM 1403 N N . ASN A 1 172 ? 18.836 -3.409 -12.680 1.00 69.44 172 ASN A N 1
ATOM 1404 C CA . ASN A 1 172 ? 17.774 -2.626 -12.050 1.00 69.44 172 ASN A CA 1
ATOM 1405 C C . ASN A 1 172 ? 16.546 -3.456 -11.639 1.00 69.44 172 ASN A C 1
ATOM 1407 O O . ASN A 1 172 ? 15.776 -3.005 -10.796 1.00 69.44 172 ASN A O 1
ATOM 1411 N N . ILE A 1 173 ? 16.367 -4.667 -12.176 1.00 65.69 173 ILE A N 1
ATOM 1412 C CA . ILE A 1 173 ? 15.307 -5.595 -11.741 1.00 65.69 173 ILE A CA 1
ATOM 1413 C C . ILE A 1 173 ? 15.763 -6.485 -10.577 1.00 65.69 173 ILE A C 1
ATOM 1415 O O . ILE A 1 173 ? 14.934 -6.929 -9.785 1.00 65.69 173 ILE A O 1
ATOM 1419 N N . GLN A 1 174 ? 17.069 -6.725 -10.420 1.00 58.88 174 GLN A N 1
ATOM 1420 C CA . GLN A 1 174 ? 17.605 -7.635 -9.398 1.00 58.88 174 GLN A CA 1
ATOM 1421 C C . GLN A 1 174 ? 17.811 -7.028 -7.993 1.00 58.88 174 GLN A C 1
ATOM 1423 O O . GLN A 1 174 ? 18.288 -7.731 -7.103 1.00 58.88 174 GLN A O 1
ATOM 1428 N N . MET A 1 175 ? 17.404 -5.783 -7.718 1.00 54.81 175 MET A N 1
ATOM 1429 C CA . MET A 1 175 ? 17.521 -5.170 -6.380 1.00 54.81 175 MET A CA 1
ATOM 1430 C C . MET A 1 175 ? 16.246 -4.422 -5.940 1.00 54.81 175 MET A C 1
ATOM 1432 O O . MET A 1 175 ? 15.796 -3.548 -6.677 1.00 54.81 175 MET A O 1
ATOM 1436 N N . PRO A 1 176 ? 15.737 -4.597 -4.698 1.00 51.91 176 PRO A N 1
ATOM 1437 C CA . PRO A 1 176 ? 15.829 -5.749 -3.800 1.00 51.91 176 PRO A CA 1
ATOM 1438 C C . PRO A 1 176 ? 14.432 -6.259 -3.374 1.00 51.91 176 PRO A C 1
ATOM 1440 O O . PRO A 1 176 ? 13.645 -5.538 -2.764 1.00 51.91 176 PRO A O 1
ATOM 1443 N N . CYS A 1 177 ? 14.169 -7.557 -3.550 1.00 47.22 177 CYS A N 1
ATOM 1444 C CA . CYS A 1 177 ? 13.100 -8.254 -2.812 1.00 47.22 177 CYS A CA 1
ATOM 1445 C C . CYS A 1 177 ? 13.458 -8.506 -1.326 1.00 47.22 177 CYS A C 1
ATOM 1447 O O . CYS A 1 177 ? 12.701 -9.157 -0.616 1.00 47.22 177 CYS A O 1
ATOM 1449 N N . ASN A 1 178 ? 14.575 -7.970 -0.820 1.00 48.44 178 ASN A N 1
ATOM 1450 C CA . ASN A 1 178 ? 15.059 -8.195 0.551 1.00 48.44 178 ASN A CA 1
ATOM 1451 C C . ASN A 1 178 ? 14.402 -7.294 1.619 1.00 48.44 178 ASN A C 1
ATOM 1453 O O . ASN A 1 178 ? 15.005 -7.052 2.659 1.00 48.44 178 ASN A O 1
ATOM 1457 N N . LEU A 1 179 ? 13.196 -6.766 1.385 1.00 46.16 179 LEU A N 1
ATOM 1458 C CA . LEU A 1 179 ? 12.546 -5.803 2.291 1.00 46.16 179 LEU A CA 1
ATOM 1459 C C . LEU A 1 179 ? 11.262 -6.307 2.970 1.00 46.16 179 LEU A C 1
ATOM 1461 O O . LEU A 1 179 ? 10.504 -5.500 3.500 1.00 46.16 179 LEU A O 1
ATOM 1465 N N . ILE A 1 180 ? 11.023 -7.623 3.003 1.00 44.38 180 ILE A N 1
ATOM 1466 C CA . ILE A 1 180 ? 9.920 -8.208 3.784 1.00 44.38 180 ILE A CA 1
ATOM 1467 C C . ILE A 1 180 ? 10.391 -9.499 4.478 1.00 44.38 180 ILE A C 1
ATOM 1469 O O . ILE A 1 180 ? 10.100 -10.595 4.007 1.00 44.38 180 ILE A O 1
ATOM 1473 N N . ILE A 1 181 ? 11.127 -9.367 5.586 1.00 41.78 181 ILE A N 1
ATOM 1474 C CA . ILE A 1 181 ? 11.099 -10.312 6.720 1.00 41.78 181 ILE A CA 1
ATOM 1475 C C . ILE A 1 181 ? 11.044 -9.476 7.995 1.00 41.78 181 ILE A C 1
ATOM 1477 O O . ILE A 1 181 ? 11.871 -8.543 8.103 1.00 41.78 181 ILE A O 1
#

Foldseek 3Di:
DDDDDDPDDLCNQDALVPPPAHFFKFFPDPPDDPNNGTDGPVNVVPDPDPTDMDTPVVVVVVVVVVVVVVVVVVVVVVVVVVVVVVVVVVVVVVVVVLVVVVVVVVVVLVVVLVVVLVVLVVVLPDDDPVVVVVCVVVVPPDDDRDPVVSVVVNVVSVVVSVVVVVVSVVVSVPPDPPPDD

Radius of gyration: 43.78 Å; chains: 1; bounding box: 88×37×111 Å

Secondary structure (DSSP, 8-state):
------SS-GGG---TT-------EEE--SSS-GGGGEE-HHHHHT------EEEHHHHHHHHHHHHHHHHHHHHHHHHHHHHHHHHHHHHHHHHHHHHHHHHHHHHHHHHHHHHHHHHHHHHHH---HHHHHHHHHTTPPPPP--HHHHHHHHHHHHHHHHHHHHHHHHHHHSS--TT--

pLDDT: mean 89.35, std 10.57, range [41.78, 97.88]